Protein AF-A0A9E6ZXC8-F1 (afdb_monomer)

Organism: Alicyclobacillus acidoterrestris (strain ATCC 49025 / DSM 3922 / CIP 106132 / NCIMB 13137 / GD3B) (NCBI:txid1356854)

Mean predicted aligned error: 10.97 Å

Solvent-accessible surface area (backbone atoms only — not comparable to full-atom values): 9511 Å² total; per-residue (Å²): 81,45,58,64,62,49,16,64,76,68,75,45,55,54,63,57,55,50,50,37,36,75,68,65,74,45,83,69,49,61,40,90,91,75,69,46,61,40,38,50,71,66,53,49,54,53,50,51,50,53,52,52,42,43,76,74,69,47,50,73,71,53,46,44,56,45,51,52,31,55,76,70,66,37,63,67,61,40,49,51,54,51,51,51,50,50,53,52,52,50,54,53,49,52,54,52,52,53,39,50,53,53,47,52,53,39,52,52,48,27,72,74,68,76,51,83,56,69,66,48,56,50,49,48,50,50,44,53,47,50,54,46,50,62,42,56,73,55,55,70,85,67,43,60,72,58,52,48,54,52,48,54,53,48,50,56,56,45,63,75,70,60,90,68,89,87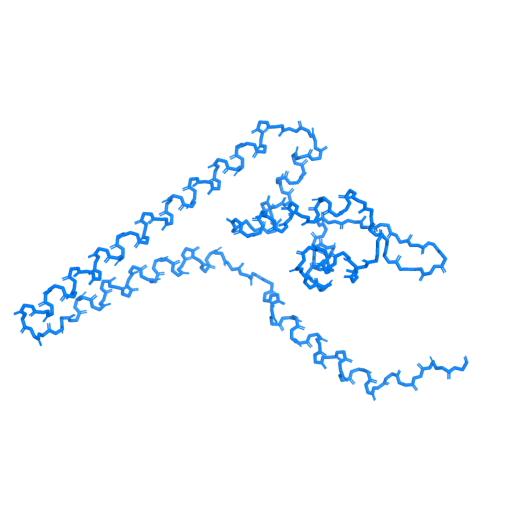,129

Foldseek 3Di:
DALVVLCVVLVHDSLVVVVCVVLVLDDFDADPVPRGGDADVVNSVSVNQVVVCVVLLDDSVLSSVLVVCVVVVPPPVVVVSVVVSVVVVVVLVVLVVVLVVLQVVQVVVCVVPVDRDPVSVVSNVVSVVVSVVSCVVSDPPVVSVPVVVVVVVVCVVVVVVPPDDDD

Secondary structure (DSSP, 8-state):
--HHHHHHHHTS-HHHHHHHHHTTS---EE-TTT--EE--HHHHHHHHHHHHHHHTT--HHHHHHHHHHHHTT-HHHHHHHHHHHHHHHHHHHHHHHHHHHHHHHHHHHHHHHS---HHHHHHHHHHHHHHHHHHHSS--TT-HHHHHHHHHHHHHHHHTT------

pLDDT: mean 77.12, std 17.61, range [33.94, 94.19]

Radius of gyration: 22.82 Å; Cα contacts (8 Å, |Δi|>4): 96; chains: 1; bounding box: 49×54×60 Å

Sequence (167 aa):
MRIRELAERLQVSPRAIRFYEESGLIAPKRDDASGYRLFSEEDAWRLQTIVALREMGMSVKQMRAVLDEIDHGSTDKVTDYLEWQRQSLYAQWLEIADIIEQLESAVMRYRAEGVLHQNDLVRAVKGIRGMRQARENWEDRWHFDDLASKFDEQVAQVSNSLAIYYD

InterPro domains:
  IPR000551 MerR-type HTH domain [PF13411] (1-69)
  IPR000551 MerR-type HTH domain [PR00040] (2-13)
  IPR000551 MerR-type HTH domain [PR00040] (13-26)
  IPR000551 MerR-type HTH domain [PR00040] (37-57)
  IPR000551 MerR-type HTH domain [PS50937] (1-69)
  IPR000551 MerR-type HTH domain [SM00422] (1-70)
  IPR009061 Putative DNA-binding domain superfamily [SSF46955] (1-106)
  IPR047057 MerR transcriptional regulator [PTHR30204] (1-136)

Nearest PDB structures (foldseek):
  6jni-assembly4_H  TM=8.557E-01  e=6.372E-05  Pseudomonas putida
  6jni-assembly3_E  TM=8.590E-01  e=1.010E-04  Pseudomonas putida
  5gpe-assembly4_G  TM=7.556E-01  e=3.194E-04  Cupriavidus metallidurans CH34
  3gp4-assembly1_A  TM=6.816E-01  e=6.374E-04  Listeria monocytogenes serotype 4b str. F2365
  4wls-assembly1_B  TM=6.691E-01  e=7.575E-04  Escherichia coli DH5[alpha]

Structure (mmCIF, N/CA/C/O backbone):
data_AF-A0A9E6ZXC8-F1
#
_entry.id   AF-A0A9E6ZXC8-F1
#
loop_
_atom_site.group_PDB
_atom_site.id
_atom_site.type_symbol
_atom_site.label_atom_id
_atom_site.label_alt_id
_atom_site.label_comp_id
_atom_site.label_asym_id
_atom_site.label_entity_id
_atom_site.label_seq_id
_atom_site.pdbx_PDB_ins_code
_atom_site.Cartn_x
_atom_site.Cartn_y
_atom_site.Cartn_z
_atom_site.occupancy
_atom_site.B_iso_or_equiv
_atom_site.auth_seq_id
_atom_site.auth_comp_id
_atom_site.auth_asym_id
_atom_site.auth_atom_id
_atom_site.pdbx_PDB_model_num
ATOM 1 N N . MET A 1 1 ? 23.245 -8.337 -12.207 1.00 90.25 1 MET A N 1
ATOM 2 C CA . MET A 1 1 ? 22.847 -9.116 -11.016 1.00 90.25 1 MET A CA 1
ATOM 3 C C . MET A 1 1 ? 21.957 -10.285 -11.411 1.00 90.25 1 MET A C 1
ATOM 5 O O . MET A 1 1 ? 21.205 -10.182 -12.382 1.00 90.25 1 MET A O 1
ATOM 9 N N . ARG A 1 2 ? 22.045 -11.405 -10.686 1.00 90.94 2 ARG A N 1
ATOM 10 C CA . ARG A 1 2 ? 21.116 -12.546 -10.839 1.00 90.94 2 ARG A CA 1
ATOM 11 C C . ARG A 1 2 ? 19.889 -12.351 -9.940 1.00 90.94 2 ARG A C 1
ATOM 13 O O . ARG A 1 2 ? 19.925 -11.585 -8.987 1.00 90.94 2 ARG A O 1
ATOM 20 N N . ILE A 1 3 ? 18.806 -13.087 -10.203 1.00 89.12 3 ILE A N 1
ATOM 21 C CA . ILE A 1 3 ? 17.546 -12.930 -9.450 1.00 89.12 3 ILE A CA 1
ATOM 22 C C . ILE A 1 3 ? 17.691 -13.166 -7.938 1.00 89.12 3 ILE A C 1
ATOM 24 O O . ILE A 1 3 ? 17.030 -12.490 -7.162 1.00 89.12 3 ILE A O 1
ATOM 28 N N . ARG A 1 4 ? 18.544 -14.112 -7.512 1.00 88.69 4 ARG A N 1
ATOM 29 C CA . ARG A 1 4 ? 18.761 -14.420 -6.085 1.00 88.69 4 ARG A CA 1
ATOM 30 C C . ARG A 1 4 ? 19.479 -13.283 -5.363 1.00 88.69 4 ARG A C 1
ATOM 32 O O . ARG A 1 4 ? 19.011 -12.831 -4.333 1.00 88.69 4 ARG A O 1
ATOM 39 N N . GLU A 1 5 ? 20.548 -12.783 -5.971 1.00 90.31 5 GLU A N 1
ATOM 40 C CA . GLU A 1 5 ? 21.304 -11.625 -5.487 1.00 90.31 5 GLU A CA 1
ATOM 41 C C . GLU A 1 5 ? 20.401 -10.390 -5.348 1.00 90.31 5 GLU A C 1
ATOM 43 O O . GLU A 1 5 ? 20.433 -9.690 -4.339 1.00 90.31 5 GLU A O 1
ATOM 48 N N . LEU A 1 6 ? 19.529 -10.154 -6.334 1.00 89.94 6 LEU A N 1
ATOM 49 C CA . LEU A 1 6 ? 18.594 -9.034 -6.291 1.00 89.94 6 LEU A CA 1
ATOM 50 C C . LEU A 1 6 ? 17.495 -9.210 -5.235 1.00 89.94 6 LEU A C 1
ATOM 52 O O . LEU A 1 6 ? 17.135 -8.256 -4.551 1.00 89.94 6 LEU A O 1
ATOM 56 N N . ALA A 1 7 ? 16.980 -10.430 -5.091 1.00 85.19 7 ALA A N 1
ATOM 57 C CA . ALA A 1 7 ? 16.005 -10.793 -4.069 1.00 85.19 7 ALA A CA 1
ATOM 58 C C . ALA A 1 7 ? 16.552 -10.562 -2.652 1.00 85.19 7 ALA A C 1
ATOM 60 O O . ALA A 1 7 ? 15.889 -9.922 -1.839 1.00 85.19 7 ALA A O 1
ATOM 61 N N . GLU A 1 8 ? 17.782 -11.003 -2.382 1.00 85.25 8 GLU A N 1
ATOM 62 C CA . GLU A 1 8 ? 18.466 -10.775 -1.105 1.00 85.25 8 GLU A CA 1
ATOM 63 C C . GLU A 1 8 ? 18.679 -9.281 -0.838 1.00 85.25 8 GLU A C 1
ATOM 65 O O . GLU A 1 8 ? 18.345 -8.796 0.244 1.00 85.25 8 GLU A O 1
ATOM 70 N N . ARG A 1 9 ? 19.154 -8.527 -1.839 1.00 86.00 9 ARG A N 1
ATOM 71 C CA . ARG A 1 9 ? 19.374 -7.075 -1.726 1.00 86.00 9 ARG A CA 1
ATOM 72 C C . ARG A 1 9 ? 18.094 -6.308 -1.393 1.00 86.00 9 ARG A C 1
ATOM 74 O O . ARG A 1 9 ? 18.141 -5.363 -0.612 1.00 86.00 9 ARG A O 1
ATOM 81 N N . LEU A 1 10 ? 16.972 -6.693 -1.996 1.00 81.56 10 LEU A N 1
ATOM 82 C CA . LEU A 1 10 ? 15.680 -6.024 -1.821 1.00 81.56 10 LEU A CA 1
ATOM 83 C C . LEU A 1 10 ? 14.817 -6.644 -0.712 1.00 81.56 10 LEU A C 1
ATOM 85 O O . LEU A 1 10 ? 13.711 -6.167 -0.484 1.00 81.56 10 LEU A O 1
ATOM 89 N N . GLN A 1 11 ? 15.309 -7.685 -0.031 1.00 82.12 11 GLN A N 1
ATOM 90 C CA . GLN A 1 11 ? 14.576 -8.444 0.991 1.00 82.12 11 GLN A CA 1
ATOM 91 C C . GLN A 1 11 ? 13.201 -8.938 0.508 1.00 82.12 11 GLN A C 1
ATOM 93 O O . GLN A 1 11 ? 12.222 -8.954 1.250 1.00 82.12 11 GLN A O 1
ATOM 98 N N . VAL A 1 12 ? 13.131 -9.368 -0.752 1.00 81.50 12 VAL A N 1
ATOM 99 C CA . VAL A 1 12 ? 11.930 -9.960 -1.356 1.00 81.50 12 VAL A CA 1
ATOM 100 C C . VAL A 1 12 ? 12.227 -11.367 -1.838 1.00 81.50 12 VAL A C 1
ATOM 102 O O . VAL A 1 12 ? 13.374 -11.735 -2.071 1.00 81.50 12 VAL A O 1
ATOM 105 N N . SER A 1 13 ? 11.196 -12.180 -2.043 1.00 82.88 13 SER A N 1
ATOM 106 C CA . SER A 1 13 ? 11.405 -13.496 -2.639 1.00 82.88 13 SER A CA 1
ATOM 107 C C . SER A 1 13 ? 11.758 -13.370 -4.135 1.00 82.88 13 SER A C 1
ATOM 109 O O . SER A 1 13 ? 11.201 -12.519 -4.837 1.00 82.88 13 SER A O 1
ATOM 111 N N . PRO A 1 14 ? 12.598 -14.263 -4.701 1.00 86.44 14 PRO A N 1
ATOM 112 C CA . PRO A 1 14 ? 12.791 -14.352 -6.155 1.00 86.44 14 PRO A CA 1
ATOM 113 C C . PRO A 1 14 ? 11.473 -14.549 -6.911 1.00 86.44 14 PRO A C 1
ATOM 115 O O . PRO A 1 14 ? 11.341 -14.188 -8.079 1.00 86.44 14 PRO A O 1
ATOM 118 N N . ARG A 1 15 ? 10.486 -15.140 -6.237 1.00 81.25 15 ARG A N 1
ATOM 119 C CA . ARG A 1 15 ? 9.133 -15.288 -6.744 1.00 81.25 15 ARG A CA 1
ATOM 120 C C . ARG A 1 15 ? 8.443 -13.935 -6.931 1.00 81.25 15 ARG A C 1
ATOM 122 O O . ARG A 1 15 ? 7.811 -13.749 -7.962 1.00 81.25 15 ARG A O 1
ATOM 129 N N . ALA A 1 16 ? 8.570 -13.005 -5.983 1.00 82.25 16 ALA A N 1
ATOM 130 C CA . ALA A 1 16 ? 7.953 -11.681 -6.091 1.00 82.25 16 ALA A CA 1
ATOM 131 C C . ALA A 1 16 ? 8.502 -10.934 -7.310 1.00 82.25 16 ALA A C 1
ATOM 133 O O . ALA A 1 16 ? 7.744 -10.366 -8.090 1.00 82.25 16 ALA A O 1
ATOM 134 N N . ILE A 1 17 ? 9.812 -11.048 -7.543 1.00 87.94 17 ILE A N 1
ATOM 135 C CA . ILE A 1 17 ? 10.462 -10.491 -8.733 1.00 87.94 17 ILE A CA 1
ATOM 136 C C . ILE A 1 17 ? 9.885 -11.099 -10.022 1.00 87.94 17 ILE A C 1
ATOM 138 O O . ILE A 1 17 ? 9.556 -10.357 -10.945 1.00 87.94 17 ILE A O 1
ATOM 142 N N . ARG A 1 18 ? 9.711 -12.430 -10.086 1.00 88.69 18 ARG A N 1
ATOM 143 C CA . ARG A 1 18 ? 9.068 -13.093 -11.240 1.00 88.69 18 ARG A CA 1
ATOM 144 C C . ARG A 1 18 ? 7.637 -12.615 -11.454 1.00 88.69 18 ARG A C 1
ATOM 146 O O . ARG A 1 18 ? 7.244 -12.380 -12.585 1.00 88.69 18 ARG A O 1
ATOM 153 N N . PHE A 1 19 ? 6.882 -12.419 -10.382 1.00 86.56 19 PHE A N 1
ATOM 154 C CA . PHE A 1 19 ? 5.524 -11.906 -10.482 1.00 86.56 19 PHE A CA 1
ATOM 155 C C . PHE A 1 19 ? 5.467 -10.481 -11.028 1.00 86.56 19 PHE A C 1
ATOM 157 O O . PHE A 1 19 ? 4.599 -10.181 -11.841 1.00 86.56 19 PHE A O 1
ATOM 164 N N . TYR A 1 20 ? 6.392 -9.603 -10.637 1.00 89.88 20 TYR A N 1
ATOM 165 C CA . TYR A 1 20 ? 6.462 -8.261 -11.215 1.00 89.88 20 TYR A CA 1
ATOM 166 C C . TYR A 1 20 ? 6.861 -8.284 -12.696 1.00 89.88 20 TYR A C 1
ATOM 168 O O . TYR A 1 20 ? 6.363 -7.464 -13.466 1.00 89.88 20 TYR A O 1
ATOM 176 N N . GLU A 1 21 ? 7.700 -9.236 -13.115 1.00 90.06 21 GLU A N 1
ATOM 177 C CA . GLU A 1 21 ? 8.006 -9.487 -14.532 1.00 90.06 21 GLU A CA 1
ATOM 178 C C . GLU A 1 21 ? 6.780 -10.008 -15.298 1.00 90.06 21 GLU A C 1
ATOM 180 O O . GLU A 1 21 ? 6.434 -9.459 -16.338 1.00 90.06 21 GLU A O 1
ATOM 185 N N . GLU A 1 22 ? 6.081 -11.019 -14.778 1.00 88.75 22 GLU A N 1
ATOM 186 C CA . GLU A 1 22 ? 4.855 -11.581 -15.375 1.00 88.75 22 GLU A CA 1
ATOM 187 C C . GLU A 1 22 ? 3.722 -10.553 -15.430 1.00 88.75 22 GLU A C 1
ATOM 189 O O . GLU A 1 22 ? 2.971 -10.476 -16.400 1.00 88.75 22 GLU A O 1
ATOM 194 N N . SER A 1 23 ? 3.651 -9.700 -14.410 1.00 86.25 23 SER A N 1
ATOM 195 C CA . SER A 1 23 ? 2.773 -8.539 -14.374 1.00 86.25 23 SER A CA 1
ATOM 196 C C . SER A 1 23 ? 3.250 -7.427 -15.301 1.00 86.25 23 SER A C 1
ATOM 198 O O . SER A 1 23 ? 2.607 -6.391 -15.332 1.00 86.25 23 SER A O 1
ATOM 200 N N . GLY A 1 24 ? 4.359 -7.566 -16.031 1.00 89.81 24 GLY A N 1
ATOM 201 C CA . GLY A 1 24 ? 4.876 -6.570 -16.970 1.00 89.81 24 GLY A CA 1
ATOM 202 C C . GLY A 1 24 ? 5.267 -5.238 -16.328 1.00 89.81 24 GLY A C 1
ATOM 203 O O . GLY A 1 24 ? 5.196 -4.210 -16.996 1.00 89.81 24 GLY A O 1
ATOM 204 N N . LEU A 1 25 ? 5.590 -5.223 -15.032 1.00 89.94 25 LEU A N 1
ATOM 205 C CA . LEU A 1 25 ? 6.127 -4.043 -14.347 1.00 89.94 25 LEU A CA 1
ATOM 206 C C . LEU A 1 25 ? 7.632 -3.904 -14.575 1.00 89.94 25 LEU A C 1
ATOM 208 O O . LEU A 1 25 ? 8.153 -2.797 -14.501 1.00 89.94 25 LEU A O 1
ATOM 212 N N . ILE A 1 26 ? 8.319 -5.008 -14.867 1.00 91.75 26 ILE A N 1
ATOM 213 C CA . ILE A 1 26 ? 9.740 -5.043 -15.215 1.00 91.75 26 ILE A CA 1
ATOM 214 C C . ILE A 1 26 ? 9.971 -5.963 -16.412 1.00 91.75 26 ILE A C 1
ATOM 216 O O . ILE A 1 26 ? 9.209 -6.902 -16.634 1.00 91.75 26 ILE A O 1
ATOM 220 N N . ALA A 1 27 ? 11.045 -5.717 -17.158 1.00 89.62 27 ALA A N 1
ATOM 221 C CA . ALA A 1 27 ? 11.428 -6.522 -18.313 1.00 89.62 27 ALA A CA 1
ATOM 222 C C . ALA A 1 27 ? 12.960 -6.686 -18.351 1.00 89.62 27 ALA A C 1
ATOM 224 O O . ALA A 1 27 ? 13.629 -6.036 -19.157 1.00 89.62 27 ALA A O 1
ATOM 225 N N . PRO A 1 28 ? 13.538 -7.521 -17.463 1.00 89.62 28 PRO A N 1
ATOM 226 C CA . PRO A 1 28 ? 14.982 -7.701 -17.404 1.00 89.62 28 PRO A CA 1
ATOM 227 C C . PRO A 1 28 ? 15.501 -8.341 -18.693 1.00 89.62 28 PRO A C 1
ATOM 229 O O . PRO A 1 28 ? 14.838 -9.180 -19.313 1.00 89.62 28 PRO A O 1
ATOM 232 N N . LYS A 1 29 ? 16.736 -8.002 -19.068 1.00 89.38 29 LYS A N 1
ATOM 233 C CA . LYS A 1 29 ? 17.401 -8.641 -20.208 1.00 89.38 29 LYS A CA 1
ATOM 234 C C . LYS A 1 29 ? 17.679 -10.113 -19.912 1.00 89.38 29 LYS A C 1
ATOM 236 O O . LYS A 1 29 ? 17.849 -10.527 -18.761 1.00 89.38 29 LYS A O 1
ATOM 241 N N . ARG A 1 30 ? 17.759 -10.910 -20.972 1.00 89.19 30 ARG A N 1
ATOM 242 C CA . ARG A 1 30 ? 18.221 -12.297 -20.902 1.00 89.19 30 ARG A CA 1
ATOM 243 C C . ARG A 1 30 ? 19.613 -12.380 -21.500 1.00 89.19 30 ARG A C 1
ATOM 245 O O . ARG A 1 30 ? 19.914 -11.691 -22.464 1.00 89.19 30 ARG A O 1
ATOM 252 N N . ASP A 1 31 ? 20.459 -13.174 -20.867 1.00 86.12 31 ASP A N 1
ATOM 253 C CA . ASP A 1 31 ? 21.771 -13.525 -21.389 1.00 86.12 31 ASP A CA 1
ATOM 254 C C . ASP A 1 31 ? 21.596 -14.416 -22.625 1.00 86.12 31 ASP A C 1
ATOM 256 O O . ASP A 1 31 ? 20.986 -15.482 -22.526 1.00 86.12 31 ASP A O 1
ATOM 260 N N . ASP A 1 32 ? 22.132 -13.993 -23.768 1.00 83.38 32 ASP A N 1
ATOM 261 C CA . ASP A 1 32 ? 22.006 -14.712 -25.040 1.00 83.38 32 ASP A CA 1
ATOM 262 C C . ASP A 1 32 ? 22.707 -16.081 -25.026 1.00 83.38 32 ASP A C 1
ATOM 264 O O . ASP A 1 32 ? 22.296 -16.993 -25.741 1.00 83.38 32 ASP A O 1
ATOM 268 N N . ALA A 1 33 ? 23.745 -16.257 -24.200 1.00 82.88 33 ALA A N 1
ATOM 269 C CA . ALA A 1 33 ? 24.506 -17.503 -24.125 1.00 82.88 33 ALA A CA 1
ATOM 270 C C . ALA A 1 33 ? 23.888 -18.516 -23.155 1.00 82.88 33 ALA A C 1
ATOM 272 O O . ALA A 1 33 ? 23.975 -19.724 -23.368 1.00 82.88 33 ALA A O 1
ATOM 273 N N . SER A 1 34 ? 23.293 -18.034 -22.062 1.00 82.69 34 SER A N 1
ATOM 274 C CA . SER A 1 34 ? 22.857 -18.887 -20.950 1.00 82.69 34 SER A CA 1
ATOM 275 C C . SER A 1 34 ? 21.345 -18.875 -20.698 1.00 82.69 34 SER A C 1
ATOM 277 O O . SER A 1 34 ? 20.847 -19.660 -19.893 1.00 82.69 34 SER A O 1
ATOM 279 N N . GLY A 1 35 ? 20.599 -17.984 -21.359 1.00 82.62 35 GLY A N 1
ATOM 280 C CA . GLY A 1 35 ? 19.146 -17.827 -21.231 1.00 82.62 35 GLY A CA 1
AT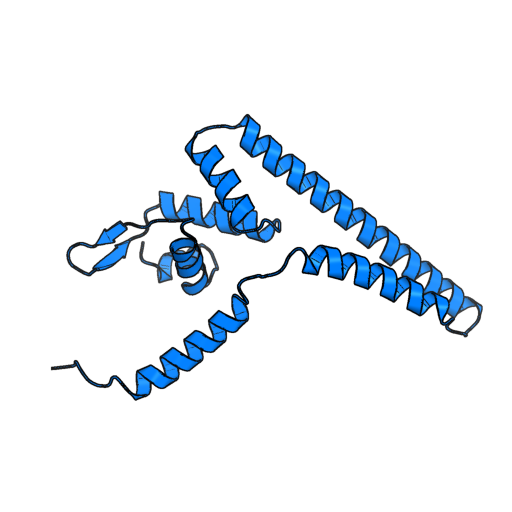OM 281 C C . GLY A 1 35 ? 18.677 -17.251 -19.889 1.00 82.62 35 GLY A C 1
ATOM 282 O O . GLY A 1 35 ? 17.476 -17.054 -19.675 1.00 82.62 35 GLY A O 1
ATOM 283 N N . TYR A 1 36 ? 19.600 -16.977 -18.964 1.00 85.06 36 TYR A N 1
ATOM 284 C CA . TYR A 1 36 ? 19.275 -16.488 -17.630 1.00 85.06 36 TYR A CA 1
ATOM 285 C C . TYR A 1 36 ? 18.928 -14.999 -17.621 1.00 85.06 36 TYR A C 1
ATOM 287 O O . TYR A 1 36 ? 19.457 -14.207 -18.395 1.00 85.06 36 TYR A O 1
ATOM 295 N N . ARG A 1 37 ? 18.075 -14.603 -16.670 1.00 86.88 37 ARG A N 1
ATOM 296 C CA . ARG A 1 37 ? 17.737 -13.196 -16.423 1.00 86.88 37 ARG A CA 1
ATOM 297 C C . ARG A 1 37 ? 18.922 -12.454 -15.820 1.00 86.88 37 ARG A C 1
ATOM 299 O O . ARG A 1 37 ? 19.476 -12.887 -14.802 1.00 86.88 37 ARG A O 1
ATOM 306 N N . LEU A 1 38 ? 19.247 -11.322 -16.424 1.00 91.44 38 LEU A N 1
ATOM 307 C CA . LEU A 1 38 ? 20.233 -10.372 -15.949 1.00 91.44 38 LEU A CA 1
ATOM 308 C C . LEU A 1 38 ? 19.520 -9.071 -15.605 1.00 91.44 38 LEU A C 1
ATOM 310 O O . LEU A 1 38 ? 18.939 -8.417 -16.465 1.00 91.44 38 LEU A O 1
ATOM 314 N N . PHE A 1 39 ? 19.591 -8.716 -14.329 1.00 90.69 39 PHE A N 1
ATOM 315 C CA . PHE A 1 39 ? 19.050 -7.470 -13.810 1.00 90.69 39 PHE A CA 1
ATOM 316 C C . PHE A 1 39 ? 20.167 -6.436 -13.738 1.00 90.69 39 PHE A C 1
ATOM 318 O O . PHE A 1 39 ? 21.240 -6.702 -13.177 1.00 90.69 39 PHE A O 1
ATOM 325 N N . SER A 1 40 ? 19.920 -5.281 -14.333 1.00 92.38 40 SER A N 1
ATOM 326 C CA . SER A 1 40 ? 20.758 -4.092 -14.238 1.00 92.38 40 SER A CA 1
ATOM 327 C C . SER A 1 40 ? 20.535 -3.360 -12.907 1.00 92.38 40 SER A C 1
ATOM 329 O O . SER A 1 40 ? 19.637 -3.698 -12.135 1.00 92.38 40 SER A O 1
ATOM 331 N N . GLU A 1 41 ? 21.352 -2.344 -12.622 1.00 91.62 41 GLU A N 1
ATOM 332 C CA . GLU A 1 41 ? 21.080 -1.437 -11.496 1.00 91.62 41 GLU A CA 1
ATOM 333 C C . GLU A 1 41 ? 19.780 -0.648 -11.700 1.00 91.62 41 GLU A C 1
ATOM 335 O O . GLU A 1 41 ? 19.075 -0.381 -10.734 1.00 91.62 41 GLU A O 1
ATOM 340 N N . GLU A 1 42 ? 19.417 -0.329 -12.942 1.00 90.88 42 GLU A N 1
ATOM 341 C CA . GLU A 1 42 ? 18.145 0.326 -13.262 1.00 90.88 42 GLU A CA 1
ATOM 342 C C . GLU A 1 42 ? 16.952 -0.577 -12.92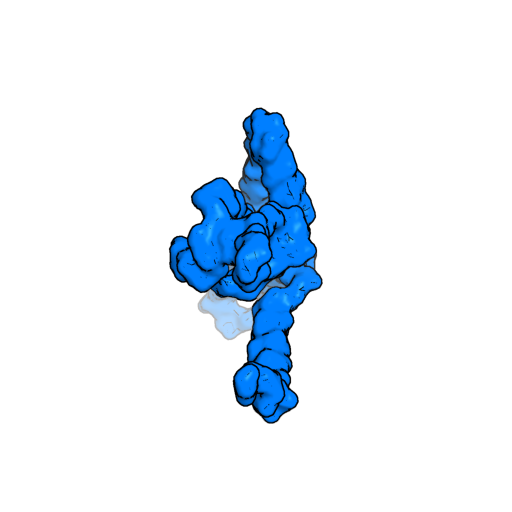1 1.00 90.88 42 GLU A C 1
ATOM 344 O O . GLU A 1 42 ? 16.002 -0.134 -12.277 1.00 90.88 42 GLU A O 1
ATOM 349 N N . ASP A 1 43 ? 17.044 -1.874 -13.239 1.00 92.19 43 ASP A N 1
ATOM 350 C CA . ASP A 1 43 ? 16.035 -2.857 -12.829 1.00 92.19 43 ASP A CA 1
ATOM 351 C C . ASP A 1 43 ? 15.928 -2.947 -11.301 1.00 92.19 43 ASP A C 1
ATOM 353 O O . ASP A 1 43 ? 14.832 -3.104 -10.762 1.00 92.19 43 ASP A O 1
ATOM 357 N N . ALA A 1 44 ? 17.058 -2.839 -10.593 1.00 91.31 44 ALA A N 1
ATOM 358 C CA . ALA A 1 44 ? 17.075 -2.860 -9.136 1.00 91.31 44 ALA A CA 1
ATOM 359 C C . ALA A 1 44 ? 16.394 -1.624 -8.536 1.00 91.31 44 ALA A C 1
ATOM 361 O O . ALA A 1 44 ? 15.570 -1.771 -7.634 1.00 91.31 44 ALA A O 1
ATOM 362 N N . TRP A 1 45 ? 16.673 -0.432 -9.071 1.00 91.06 45 TRP A N 1
ATOM 363 C CA . TRP A 1 45 ? 15.979 0.801 -8.695 1.00 91.06 45 TRP A CA 1
ATOM 364 C C . TRP A 1 45 ? 14.478 0.705 -8.961 1.00 91.06 45 TRP A C 1
ATOM 366 O O . TRP A 1 45 ? 13.669 1.003 -8.083 1.00 91.06 45 TRP A O 1
ATOM 376 N N . ARG A 1 46 ? 14.090 0.219 -10.142 1.00 93.75 46 ARG A N 1
ATOM 377 C CA . ARG A 1 46 ? 12.682 0.032 -10.500 1.00 93.75 46 ARG A CA 1
ATOM 378 C C . ARG A 1 46 ? 11.977 -0.940 -9.557 1.00 93.75 46 ARG A C 1
ATOM 380 O O . ARG A 1 46 ? 10.874 -0.655 -9.096 1.00 93.75 46 ARG A O 1
ATOM 387 N N . LEU A 1 47 ? 12.612 -2.064 -9.230 1.00 92.50 47 LEU A N 1
ATOM 388 C CA . LEU A 1 47 ? 12.074 -3.031 -8.272 1.00 92.50 47 LEU A CA 1
ATOM 389 C C . LEU A 1 47 ? 11.970 -2.460 -6.860 1.00 92.50 47 LEU A C 1
ATOM 391 O O . LEU A 1 47 ? 10.971 -2.712 -6.191 1.00 92.50 47 LEU A O 1
ATOM 395 N N . GLN A 1 48 ? 12.942 -1.664 -6.416 1.00 90.44 48 GLN A N 1
ATOM 396 C CA . GLN A 1 48 ? 12.859 -0.970 -5.132 1.00 90.44 48 GLN A CA 1
ATOM 397 C C . GLN A 1 48 ? 11.651 -0.023 -5.086 1.00 90.44 48 GLN A C 1
ATOM 399 O O . GLN A 1 48 ? 10.912 -0.020 -4.101 1.00 90.44 48 GLN A O 1
ATOM 404 N N . THR A 1 49 ? 11.398 0.716 -6.169 1.00 90.56 49 THR A N 1
ATOM 405 C CA . THR A 1 49 ? 10.205 1.563 -6.307 1.00 90.56 49 THR A CA 1
ATOM 406 C C . THR A 1 49 ? 8.923 0.736 -6.259 1.00 90.56 49 THR A C 1
ATOM 408 O O . THR A 1 49 ? 8.014 1.071 -5.506 1.00 90.56 49 THR A O 1
ATOM 411 N N . ILE A 1 50 ? 8.851 -0.380 -6.992 1.00 90.69 50 ILE A N 1
ATOM 412 C CA . ILE A 1 50 ? 7.693 -1.291 -6.965 1.00 90.69 50 ILE A CA 1
ATOM 413 C C . ILE A 1 50 ? 7.413 -1.786 -5.543 1.00 90.69 50 ILE A C 1
ATOM 415 O O . ILE A 1 50 ? 6.268 -1.756 -5.098 1.00 90.69 50 ILE A O 1
ATOM 419 N N . VAL A 1 51 ? 8.450 -2.211 -4.816 1.00 85.62 51 VAL A N 1
ATOM 420 C CA . VAL A 1 51 ? 8.313 -2.666 -3.426 1.00 85.62 51 VAL A CA 1
ATOM 421 C C . VAL A 1 51 ? 7.774 -1.538 -2.547 1.00 85.62 51 VAL A C 1
ATOM 423 O O . VAL A 1 51 ? 6.804 -1.753 -1.829 1.00 85.62 51 VAL A O 1
ATOM 426 N N . ALA A 1 52 ? 8.318 -0.324 -2.653 1.00 81.75 52 ALA A N 1
ATOM 427 C CA . ALA A 1 52 ? 7.837 0.817 -1.877 1.00 81.75 52 ALA A CA 1
ATOM 428 C C . ALA A 1 52 ? 6.362 1.150 -2.167 1.00 81.75 52 ALA A C 1
ATOM 430 O O . ALA A 1 52 ? 5.574 1.307 -1.237 1.00 81.75 52 ALA A O 1
ATOM 431 N N . LEU A 1 53 ? 5.963 1.209 -3.442 1.00 84.75 53 LEU A N 1
ATOM 432 C CA . LEU A 1 53 ? 4.576 1.495 -3.829 1.00 84.75 53 LEU A CA 1
ATOM 433 C C . LEU A 1 53 ? 3.614 0.395 -3.349 1.00 84.75 53 LEU A C 1
ATOM 435 O O . LEU A 1 53 ? 2.502 0.693 -2.906 1.00 84.75 53 LEU A O 1
ATOM 439 N N . ARG A 1 54 ? 4.048 -0.870 -3.377 1.00 83.38 54 ARG A N 1
ATOM 440 C CA . ARG A 1 54 ? 3.283 -1.989 -2.815 1.00 83.38 54 ARG A CA 1
ATOM 441 C C . ARG A 1 54 ? 3.081 -1.836 -1.311 1.00 83.38 54 ARG A C 1
ATOM 443 O O . ARG A 1 54 ? 1.952 -1.985 -0.854 1.00 83.38 54 ARG A O 1
ATOM 450 N N . GLU A 1 55 ? 4.136 -1.538 -0.553 1.00 78.25 55 GLU A N 1
ATOM 451 C CA . GLU A 1 55 ? 4.047 -1.354 0.906 1.00 78.25 55 GLU A CA 1
ATOM 452 C C . GLU A 1 55 ? 3.170 -0.151 1.286 1.00 78.25 55 GLU A C 1
ATOM 454 O O . GLU A 1 55 ? 2.525 -0.148 2.331 1.00 78.25 55 GLU A O 1
ATOM 459 N N . MET A 1 56 ? 3.056 0.844 0.401 1.00 74.25 56 MET A N 1
ATOM 460 C CA . MET A 1 56 ? 2.093 1.939 0.550 1.00 74.25 56 MET A CA 1
ATOM 461 C C . MET A 1 56 ? 0.639 1.513 0.299 1.00 74.25 56 MET A C 1
ATOM 463 O O . MET A 1 56 ? -0.261 2.323 0.506 1.00 74.25 56 MET A O 1
ATOM 467 N N . GLY A 1 57 ? 0.383 0.277 -0.137 1.00 74.81 57 GLY A N 1
ATOM 468 C CA . GLY A 1 57 ? -0.952 -0.254 -0.410 1.00 74.81 57 GLY A CA 1
ATOM 469 C C . GLY A 1 57 ? -1.434 -0.040 -1.846 1.00 74.81 57 GLY A C 1
ATOM 470 O O . GLY A 1 57 ? -2.632 -0.149 -2.106 1.00 74.81 57 GLY A O 1
ATOM 471 N N . MET A 1 58 ? -0.545 0.266 -2.796 1.00 80.38 58 MET A N 1
ATOM 472 C CA . MET A 1 58 ? -0.940 0.426 -4.197 1.00 80.38 58 MET A CA 1
ATOM 473 C C . MET A 1 58 ? -1.133 -0.923 -4.899 1.00 80.38 58 MET A C 1
ATOM 475 O O . MET A 1 58 ? -0.341 -1.855 -4.761 1.00 80.38 58 MET A O 1
ATOM 479 N N . SER A 1 59 ? -2.177 -1.019 -5.721 1.00 82.62 59 SER A N 1
ATOM 480 C CA . SER A 1 59 ? -2.406 -2.164 -6.609 1.00 82.62 59 SER A CA 1
ATOM 481 C C . SER A 1 59 ? -1.414 -2.192 -7.777 1.00 82.62 59 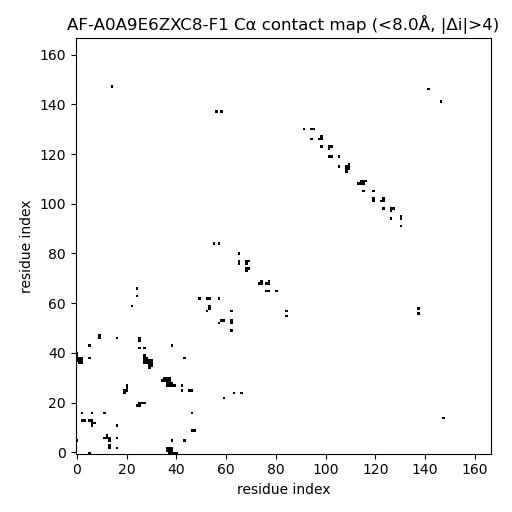SER A C 1
ATOM 483 O O . SER A 1 59 ? -0.905 -1.155 -8.195 1.00 82.62 59 SER A O 1
ATOM 485 N N . VAL A 1 60 ? -1.221 -3.357 -8.409 1.00 84.00 60 VAL A N 1
ATOM 486 C CA . VAL A 1 60 ? -0.392 -3.506 -9.630 1.00 84.00 60 VAL A CA 1
ATOM 487 C C . VAL A 1 60 ? -0.773 -2.508 -10.729 1.00 84.00 60 VAL A C 1
ATOM 489 O O . VAL A 1 60 ? 0.096 -1.972 -11.411 1.00 84.00 60 VAL A O 1
ATOM 492 N N . LYS A 1 61 ? -2.071 -2.210 -10.880 1.00 83.50 61 LYS A N 1
ATOM 493 C CA . LYS A 1 61 ? -2.559 -1.232 -11.861 1.00 83.50 61 LYS A CA 1
ATOM 494 C C . LYS A 1 61 ? -2.103 0.192 -11.525 1.00 83.50 61 LYS A C 1
ATOM 496 O O . LYS A 1 61 ? -1.697 0.916 -12.426 1.00 83.50 61 LYS A O 1
ATOM 501 N N . GLN A 1 62 ? -2.179 0.586 -10.253 1.00 83.12 62 GLN A N 1
ATOM 502 C CA . GLN A 1 62 ? -1.718 1.900 -9.790 1.00 83.12 62 GLN A CA 1
ATOM 503 C C . GLN A 1 62 ? -0.197 2.005 -9.866 1.00 83.12 62 GLN A C 1
ATOM 505 O O . GLN A 1 62 ? 0.305 2.997 -10.375 1.00 83.12 62 GLN A O 1
ATOM 510 N N . MET A 1 63 ? 0.523 0.959 -9.448 1.00 89.56 63 MET A N 1
ATOM 511 C CA . MET A 1 63 ? 1.980 0.903 -9.565 1.00 89.56 63 MET A CA 1
ATOM 512 C C . MET A 1 63 ? 2.425 1.080 -11.013 1.00 89.56 63 MET A C 1
ATOM 514 O O . MET A 1 63 ? 3.310 1.885 -11.265 1.00 89.56 63 MET A O 1
ATOM 518 N N . ARG A 1 64 ? 1.779 0.397 -11.971 1.00 90.94 64 ARG A N 1
ATOM 519 C CA . ARG A 1 64 ? 2.052 0.613 -13.397 1.00 90.94 64 ARG A CA 1
ATOM 520 C C . ARG A 1 64 ? 1.855 2.073 -13.788 1.00 90.94 64 ARG A C 1
ATOM 522 O O . ARG A 1 64 ? 2.756 2.642 -14.373 1.00 90.94 64 ARG A O 1
ATOM 529 N N . ALA A 1 65 ? 0.715 2.669 -13.444 1.00 88.31 65 ALA A N 1
ATOM 530 C CA . ALA A 1 65 ? 0.436 4.053 -13.812 1.00 88.31 65 ALA A CA 1
ATOM 531 C C . ALA A 1 65 ? 1.491 5.023 -13.252 1.00 88.31 65 ALA A C 1
ATOM 533 O O . ALA A 1 65 ? 1.966 5.889 -13.973 1.00 88.31 65 ALA A O 1
ATOM 534 N N . VAL A 1 66 ? 1.916 4.834 -11.999 1.00 90.69 66 VAL A N 1
ATOM 535 C CA . VAL A 1 66 ? 2.990 5.636 -11.393 1.00 90.69 66 VAL A CA 1
ATOM 536 C C . VAL A 1 66 ? 4.319 5.419 -12.114 1.00 90.69 66 VAL A C 1
ATOM 538 O O . VAL A 1 66 ? 4.994 6.390 -12.438 1.00 90.69 66 VAL A O 1
ATOM 541 N N . LEU A 1 67 ? 4.697 4.165 -12.376 1.00 92.06 67 LEU A N 1
ATOM 542 C CA . LEU A 1 67 ? 5.942 3.841 -13.074 1.00 92.06 67 LEU A CA 1
ATOM 543 C C . LEU A 1 67 ? 5.959 4.388 -14.500 1.00 92.06 67 LEU A C 1
ATOM 545 O O . LEU A 1 67 ? 6.975 4.933 -14.907 1.00 92.06 67 LEU A O 1
ATOM 549 N N . ASP A 1 68 ? 4.844 4.303 -15.223 1.00 92.06 68 ASP A N 1
ATOM 550 C CA . ASP A 1 68 ? 4.722 4.870 -16.562 1.00 92.06 68 ASP A CA 1
ATOM 551 C C . ASP A 1 68 ? 4.955 6.389 -16.501 1.00 92.06 68 ASP A C 1
ATOM 553 O O . ASP A 1 68 ? 5.723 6.921 -17.294 1.00 92.06 68 ASP A O 1
ATOM 557 N N . GLU A 1 69 ? 4.368 7.115 -15.545 1.00 91.44 69 GLU A N 1
ATOM 558 C CA . GLU A 1 69 ? 4.608 8.563 -15.414 1.00 91.44 69 GLU A CA 1
ATOM 559 C C . GLU A 1 69 ? 6.049 8.901 -14.984 1.00 91.44 69 GLU A C 1
ATOM 561 O O . GLU A 1 69 ? 6.593 9.912 -15.437 1.00 91.44 69 GLU A O 1
ATOM 566 N N . ILE A 1 70 ? 6.696 8.047 -14.176 1.00 90.62 70 ILE A N 1
ATOM 567 C CA . ILE A 1 70 ? 8.136 8.149 -13.872 1.00 90.62 70 ILE A CA 1
ATOM 568 C C . ILE A 1 70 ? 8.957 7.990 -15.158 1.00 90.62 70 ILE A C 1
ATOM 570 O O . ILE A 1 70 ? 9.836 8.811 -15.421 1.00 90.62 70 ILE A O 1
ATOM 574 N N . ASP A 1 71 ? 8.643 6.983 -15.975 1.00 90.62 71 ASP A N 1
ATOM 575 C CA . ASP A 1 71 ? 9.342 6.691 -17.230 1.00 90.62 71 ASP A CA 1
ATOM 576 C C . ASP A 1 71 ? 9.180 7.842 -18.248 1.00 90.62 71 ASP A C 1
ATOM 578 O O . ASP A 1 71 ? 10.095 8.129 -19.020 1.00 90.62 71 ASP A O 1
ATOM 582 N N . HIS A 1 72 ? 8.053 8.564 -18.208 1.00 92.12 72 HIS A N 1
ATOM 583 C CA . HIS A 1 72 ? 7.816 9.774 -19.009 1.00 92.12 72 HIS A CA 1
ATOM 584 C C . HIS A 1 72 ? 8.405 11.061 -18.397 1.00 92.12 72 HIS A C 1
ATOM 586 O O . HIS A 1 72 ? 8.295 12.129 -19.003 1.00 92.12 72 HIS A O 1
ATOM 592 N N . GLY A 1 73 ? 9.015 10.997 -17.208 1.00 90.81 73 GLY A N 1
ATOM 593 C CA . GLY A 1 73 ? 9.584 12.156 -16.515 1.00 90.81 73 GLY A CA 1
ATOM 594 C C . GLY A 1 73 ? 8.543 13.161 -16.005 1.00 90.81 73 GLY A C 1
ATOM 595 O O . GLY A 1 73 ? 8.857 14.340 -15.838 1.00 90.81 73 GLY A O 1
ATOM 596 N N . SER A 1 74 ? 7.298 12.730 -15.777 1.00 87.38 74 SER A N 1
ATOM 597 C CA . SER A 1 74 ? 6.212 13.605 -15.323 1.00 87.38 74 SER A CA 1
ATOM 598 C C . SER A 1 74 ? 6.178 13.724 -13.797 1.00 87.38 74 SER A C 1
ATOM 600 O O . SER A 1 74 ? 5.435 13.024 -13.109 1.00 87.38 74 SER A O 1
ATOM 602 N N . THR A 1 75 ? 6.971 14.648 -13.251 1.00 88.19 75 THR A N 1
ATOM 603 C CA . THR A 1 75 ? 7.036 14.900 -11.798 1.00 88.19 75 THR A CA 1
ATOM 604 C C . THR A 1 75 ? 5.678 15.273 -11.198 1.00 88.19 75 THR A C 1
ATOM 606 O O . THR A 1 75 ? 5.332 14.787 -10.120 1.00 88.19 75 THR A O 1
ATOM 609 N N . ASP A 1 76 ? 4.892 16.095 -11.896 1.00 78.62 76 ASP A N 1
ATOM 610 C CA . ASP A 1 76 ? 3.603 16.584 -11.394 1.00 78.62 76 ASP A CA 1
ATOM 611 C C . ASP A 1 76 ? 2.616 15.431 -11.188 1.00 78.62 76 ASP A C 1
ATOM 613 O O . ASP A 1 76 ? 2.061 15.268 -10.106 1.00 78.62 76 ASP A O 1
ATOM 617 N N . LYS A 1 77 ? 2.481 14.543 -12.177 1.00 76.00 77 LYS A N 1
ATOM 618 C CA . LYS A 1 77 ? 1.554 13.413 -12.074 1.00 76.00 77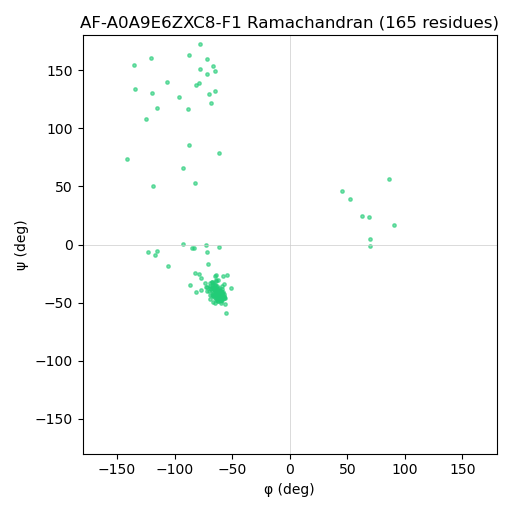 LYS A CA 1
ATOM 619 C C . LYS A 1 77 ? 1.988 12.370 -11.054 1.00 76.00 77 LYS A C 1
ATOM 621 O O . LYS A 1 77 ? 1.145 11.807 -10.361 1.00 76.00 77 LYS A O 1
ATOM 626 N N . VAL A 1 78 ? 3.290 12.101 -10.939 1.00 80.88 78 VAL A N 1
ATOM 627 C CA . VAL A 1 78 ? 3.804 11.221 -9.877 1.00 80.88 78 VAL A CA 1
ATOM 628 C C . VAL A 1 78 ? 3.464 11.810 -8.507 1.00 80.88 78 VAL A C 1
ATOM 630 O O . VAL A 1 78 ? 3.014 11.082 -7.622 1.00 80.88 78 VAL A O 1
ATOM 633 N N . THR A 1 79 ? 3.601 13.130 -8.352 1.00 81.62 79 THR A N 1
ATOM 634 C CA . THR A 1 79 ? 3.205 13.841 -7.129 1.00 81.62 79 THR A CA 1
ATOM 635 C C . THR A 1 79 ? 1.705 13.699 -6.868 1.00 81.62 79 THR A C 1
ATOM 637 O O . THR A 1 79 ? 1.326 13.344 -5.754 1.00 81.62 79 THR A O 1
ATOM 640 N N . ASP A 1 80 ? 0.860 13.863 -7.888 1.00 77.56 80 ASP A N 1
ATOM 641 C CA . ASP A 1 80 ? -0.593 13.685 -7.770 1.00 77.56 80 ASP A CA 1
ATOM 642 C C . ASP A 1 80 ? -0.969 12.274 -7.290 1.00 77.56 80 ASP A C 1
ATOM 644 O O . ASP A 1 80 ? -1.825 12.117 -6.416 1.00 77.56 80 ASP A O 1
ATOM 648 N N . TYR A 1 81 ? -0.308 11.233 -7.811 1.00 79.62 81 TYR A N 1
ATOM 649 C CA . TYR A 1 81 ? -0.529 9.855 -7.363 1.00 79.62 81 TYR A CA 1
ATOM 650 C C . TYR A 1 81 ? -0.142 9.643 -5.897 1.00 79.62 81 TYR A C 1
ATOM 652 O O . TYR A 1 81 ? -0.877 8.987 -5.152 1.00 79.62 81 TYR A O 1
ATOM 660 N N . LEU A 1 82 ? 1.002 10.186 -5.475 1.00 82.12 82 LEU A N 1
ATOM 661 C CA . LEU A 1 82 ? 1.467 10.078 -4.092 1.00 82.12 82 LEU A CA 1
ATOM 662 C C . LEU A 1 82 ? 0.566 10.865 -3.134 1.00 82.12 82 LEU A C 1
ATOM 664 O O . LEU A 1 82 ? 0.231 10.358 -2.064 1.00 82.12 82 LEU A O 1
ATOM 668 N N . GLU A 1 83 ? 0.111 12.056 -3.524 1.00 81.94 83 GLU A N 1
ATOM 669 C CA . GLU A 1 83 ? -0.845 12.844 -2.745 1.00 81.94 83 GLU A CA 1
ATOM 670 C C . GLU A 1 83 ? -2.196 12.140 -2.631 1.00 81.94 83 GLU A C 1
ATOM 672 O O . GLU A 1 83 ? -2.754 12.050 -1.537 1.00 81.94 83 GLU A O 1
ATOM 677 N N . TRP A 1 84 ? -2.700 11.561 -3.722 1.00 77.25 84 TRP A N 1
ATOM 678 C CA . TRP A 1 84 ? -3.929 10.772 -3.688 1.00 77.25 84 TRP A CA 1
ATOM 679 C C . TRP A 1 84 ? -3.808 9.577 -2.734 1.00 77.25 84 TRP A C 1
ATOM 681 O O . TRP A 1 84 ? -4.695 9.344 -1.907 1.00 77.25 84 TRP A O 1
ATOM 691 N N . GLN A 1 85 ? -2.682 8.857 -2.777 1.00 81.62 85 GLN A N 1
ATOM 692 C CA . GLN A 1 85 ? -2.441 7.749 -1.856 1.00 81.62 85 GLN A CA 1
ATOM 693 C C . GLN A 1 85 ? -2.322 8.227 -0.408 1.00 81.62 85 GLN A C 1
ATOM 695 O O . GLN A 1 85 ? -2.878 7.598 0.493 1.00 81.62 85 GLN A O 1
ATOM 700 N N . ARG A 1 86 ? -1.667 9.369 -0.173 1.00 84.00 86 ARG A N 1
ATOM 701 C CA . ARG A 1 86 ? -1.602 10.001 1.147 1.00 84.00 86 ARG A CA 1
ATOM 702 C C . ARG A 1 86 ? -3.004 10.297 1.684 1.00 84.00 86 ARG A C 1
ATOM 704 O O . ARG A 1 86 ? -3.285 9.963 2.832 1.00 84.00 86 ARG A O 1
ATOM 711 N N . GLN A 1 87 ? -3.898 10.859 0.869 1.00 79.38 87 GLN A N 1
ATOM 712 C CA . GLN A 1 87 ? -5.291 11.108 1.268 1.00 79.38 87 GLN A CA 1
ATOM 713 C C . GLN A 1 87 ? -6.045 9.812 1.593 1.00 79.38 87 GLN A C 1
ATOM 715 O O . GLN A 1 87 ? -6.768 9.755 2.587 1.00 79.38 87 GLN A O 1
ATOM 720 N N . SER A 1 88 ? -5.836 8.753 0.807 1.00 79.06 88 SER A N 1
ATOM 721 C CA . SER A 1 88 ? -6.414 7.430 1.081 1.00 79.06 88 SER A CA 1
ATOM 722 C C . SER A 1 88 ? -5.959 6.870 2.436 1.00 79.06 88 SER A C 1
ATOM 724 O O . SER A 1 88 ? -6.776 6.380 3.216 1.00 79.06 88 SER A O 1
ATOM 726 N N . LEU A 1 89 ? -4.669 7.002 2.765 1.00 81.94 89 LEU A N 1
ATOM 727 C CA . LEU A 1 89 ? -4.131 6.584 4.063 1.00 81.94 89 LEU A CA 1
ATOM 728 C C . LEU A 1 89 ? -4.700 7.416 5.223 1.00 81.94 89 LEU A C 1
ATOM 730 O O . LEU A 1 89 ? -4.998 6.859 6.278 1.00 81.94 89 LEU A O 1
ATOM 734 N N . TYR A 1 90 ? -4.912 8.724 5.036 1.00 83.50 90 TYR A N 1
ATOM 735 C CA . TYR A 1 90 ? -5.579 9.559 6.043 1.00 83.50 90 TYR A CA 1
ATOM 736 C C . TYR A 1 90 ? -7.028 9.139 6.294 1.00 83.50 90 TYR A C 1
ATOM 738 O O . TYR A 1 90 ? -7.454 9.103 7.448 1.00 83.50 90 TYR A O 1
ATOM 746 N N . ALA A 1 91 ? -7.776 8.793 5.245 1.00 79.00 91 ALA A N 1
ATOM 747 C CA . ALA A 1 91 ? -9.140 8.294 5.393 1.00 79.00 91 ALA A CA 1
ATOM 748 C C . ALA A 1 91 ? -9.170 6.993 6.213 1.00 79.00 91 ALA A C 1
ATOM 750 O O . ALA A 1 91 ? -9.928 6.889 7.175 1.00 79.00 91 ALA A O 1
ATOM 751 N N . GLN A 1 92 ? -8.270 6.050 5.912 1.00 81.25 92 GLN A N 1
ATOM 752 C CA . GLN A 1 92 ? -8.126 4.810 6.684 1.00 81.25 92 GLN A CA 1
ATOM 753 C C . GLN A 1 92 ? -7.738 5.074 8.146 1.00 81.25 92 GLN A C 1
ATOM 755 O O . GLN A 1 92 ? -8.244 4.416 9.053 1.00 81.25 92 GLN A O 1
ATOM 760 N N . TRP A 1 93 ? -6.852 6.042 8.393 1.00 86.12 93 TRP A N 1
ATOM 761 C CA . TRP A 1 93 ? -6.462 6.419 9.751 1.00 86.12 93 TRP A CA 1
ATOM 762 C C . TRP A 1 93 ? -7.646 6.950 10.568 1.00 86.12 93 TRP A C 1
ATOM 764 O O . TRP A 1 93 ? -7.806 6.556 11.722 1.00 86.12 93 TRP A O 1
ATOM 774 N N . LEU A 1 94 ? -8.497 7.791 9.972 1.00 83.75 94 LEU A N 1
ATOM 775 C CA . LEU A 1 94 ? -9.700 8.304 10.634 1.00 83.75 94 LEU A CA 1
ATOM 776 C C . LEU A 1 94 ? -10.688 7.183 10.984 1.00 83.75 94 LEU A C 1
ATOM 778 O O . LEU A 1 94 ? -11.235 7.181 12.084 1.00 83.75 94 LEU A O 1
ATOM 782 N N . GLU A 1 95 ? -10.876 6.206 10.093 1.00 81.56 95 GLU A N 1
ATOM 783 C CA . GLU A 1 95 ? -11.714 5.031 10.372 1.00 81.56 95 GLU A CA 1
ATOM 784 C C . GLU A 1 95 ? -11.168 4.202 11.542 1.00 81.56 95 GLU A C 1
ATOM 786 O O . GLU A 1 95 ? -11.916 3.800 12.434 1.00 81.56 95 GLU A O 1
ATOM 791 N N . ILE A 1 96 ? -9.852 3.967 11.571 1.00 85.12 96 ILE A N 1
ATOM 792 C CA . ILE A 1 96 ? -9.195 3.252 12.672 1.00 85.12 96 ILE A CA 1
ATOM 793 C C . ILE A 1 96 ? -9.366 4.012 13.989 1.00 85.12 96 ILE A C 1
ATOM 795 O O . ILE A 1 96 ? -9.658 3.396 15.015 1.00 85.12 96 ILE A O 1
ATOM 799 N N . ALA A 1 97 ? -9.188 5.333 13.969 1.00 88.75 97 ALA A N 1
ATOM 800 C CA . ALA A 1 97 ? -9.330 6.173 15.152 1.00 88.75 97 ALA A CA 1
ATOM 801 C C . ALA A 1 97 ? -10.749 6.092 15.743 1.00 88.75 97 ALA A C 1
ATOM 803 O O . ALA A 1 97 ? -10.888 5.882 16.947 1.00 88.75 97 ALA A O 1
ATOM 804 N N . ASP A 1 98 ? -11.787 6.157 14.903 1.00 85.38 98 ASP A N 1
ATOM 805 C CA . ASP A 1 98 ? -13.190 6.001 15.321 1.00 85.38 98 ASP A CA 1
ATOM 806 C C . ASP A 1 98 ? -13.447 4.629 15.973 1.00 85.38 98 ASP A C 1
ATOM 808 O O . ASP A 1 98 ? -14.105 4.516 17.008 1.00 85.38 98 ASP A O 1
ATOM 812 N N . ILE A 1 99 ? -12.862 3.559 15.433 1.00 86.94 99 ILE A N 1
ATOM 813 C CA . ILE A 1 99 ? -13.008 2.212 16.006 1.00 86.94 99 ILE A CA 1
ATOM 814 C C . ILE A 1 99 ? -12.344 2.104 17.376 1.00 86.94 99 ILE A C 1
ATOM 816 O O . ILE A 1 99 ? -12.908 1.483 18.283 1.00 86.94 99 ILE A O 1
ATOM 820 N N . ILE A 1 100 ? -11.158 2.694 17.532 1.00 90.81 100 ILE A N 1
ATOM 821 C CA . ILE A 1 100 ? -10.466 2.749 18.822 1.00 90.81 100 ILE A CA 1
ATOM 822 C C . ILE A 1 100 ? -11.345 3.483 19.838 1.00 90.81 100 ILE A C 1
ATOM 824 O O . ILE A 1 100 ? -11.603 2.934 20.908 1.00 90.81 100 ILE A O 1
ATOM 828 N N . GLU A 1 101 ? -11.892 4.647 19.486 1.00 89.81 101 GLU A N 1
ATOM 829 C CA . GLU A 1 101 ? -12.776 5.424 20.366 1.00 89.81 101 GLU A CA 1
ATOM 830 C C . GLU A 1 101 ? -14.036 4.632 20.774 1.00 89.81 101 GLU A C 1
ATOM 832 O O . GLU A 1 101 ? -14.454 4.629 21.942 1.00 89.81 101 GLU A O 1
ATOM 837 N N . GLN A 1 102 ? -14.633 3.895 19.834 1.00 86.50 102 GLN A N 1
ATOM 838 C CA . GLN A 1 102 ? -15.785 3.035 20.112 1.00 86.50 102 GLN A CA 1
ATOM 839 C C . GLN A 1 102 ? -15.443 1.900 21.085 1.00 86.50 102 GLN A C 1
ATOM 841 O O . GLN A 1 102 ? -16.240 1.604 21.985 1.00 86.50 102 GLN A O 1
ATOM 846 N N . LEU A 1 103 ? -14.271 1.278 20.932 1.00 89.38 103 LEU A N 1
ATOM 847 C CA . LEU A 1 103 ? -13.782 0.235 21.834 1.00 89.38 103 LEU A CA 1
ATOM 848 C C . LEU A 1 103 ? -13.455 0.790 23.221 1.00 89.38 103 LEU A C 1
ATOM 850 O O . LEU A 1 103 ? -13.845 0.188 24.221 1.00 89.38 103 LEU A O 1
ATOM 854 N N . GLU A 1 104 ? -12.802 1.945 23.304 1.00 92.31 104 GLU A N 1
ATOM 855 C CA . GLU A 1 104 ? -12.513 2.613 24.575 1.00 92.31 104 GLU A CA 1
ATOM 856 C C . GLU A 1 104 ? -13.802 2.933 25.336 1.00 92.31 104 GLU A C 1
ATOM 858 O O . GLU A 1 104 ? -13.937 2.610 26.520 1.00 92.31 104 GLU A O 1
ATOM 863 N N . SER A 1 105 ? -14.798 3.471 24.633 1.00 90.25 105 SER A N 1
ATOM 864 C CA . SER A 1 105 ? -16.122 3.745 25.188 1.00 90.25 105 SER A CA 1
ATOM 865 C C . SER A 1 105 ? -16.818 2.480 25.704 1.00 90.25 105 SER A C 1
ATOM 867 O O . SER A 1 105 ? -17.455 2.505 26.761 1.00 90.25 105 SER A O 1
ATOM 869 N N . ALA A 1 106 ? -16.704 1.364 24.977 1.00 90.56 106 ALA A N 1
ATOM 870 C CA . ALA A 1 106 ? -17.235 0.070 25.402 1.00 90.56 106 ALA A CA 1
ATOM 871 C C . ALA A 1 106 ? -16.529 -0.456 26.663 1.00 90.56 106 ALA A C 1
ATOM 873 O O . ALA A 1 106 ? -17.187 -0.899 27.605 1.00 90.56 106 ALA A O 1
ATOM 874 N N . VAL A 1 107 ? -15.198 -0.353 26.721 1.00 92.31 107 VAL A N 1
ATOM 875 C CA . VAL A 1 107 ? -14.405 -0.747 27.896 1.00 92.31 107 VAL A CA 1
ATOM 876 C C . VAL A 1 107 ? -14.783 0.090 29.119 1.00 92.31 107 VAL A C 1
ATOM 878 O O . VAL A 1 107 ? -14.928 -0.465 30.209 1.00 92.31 107 VAL A O 1
ATOM 881 N N . MET A 1 108 ? -14.974 1.402 28.959 1.00 92.50 108 MET A N 1
ATOM 882 C CA . MET A 1 108 ? -15.390 2.289 30.051 1.00 92.50 108 MET A CA 1
ATOM 883 C C . MET A 1 108 ? -16.765 1.907 30.612 1.00 92.50 108 MET A C 1
ATOM 885 O O . MET A 1 108 ? -16.904 1.771 31.828 1.00 92.50 108 MET A O 1
ATOM 889 N N . ARG A 1 109 ? -17.760 1.658 29.746 1.00 91.00 109 ARG A N 1
ATOM 890 C CA . ARG A 1 109 ? -19.091 1.183 30.170 1.00 91.00 109 ARG A CA 1
ATOM 891 C C . ARG A 1 109 ? -19.014 -0.148 30.908 1.00 91.00 109 ARG A C 1
ATOM 893 O O . ARG A 1 109 ? -19.555 -0.273 32.003 1.00 91.00 109 ARG A O 1
ATOM 900 N N . TYR A 1 110 ? -18.278 -1.111 30.354 1.00 93.31 110 TYR A N 1
ATOM 901 C CA . TYR A 1 110 ? -18.105 -2.419 30.981 1.00 93.31 110 TYR A CA 1
ATOM 902 C C . TYR A 1 110 ? -17.481 -2.313 32.378 1.00 93.31 110 TYR A C 1
ATOM 904 O O . TYR A 1 110 ? -17.927 -2.979 33.307 1.00 93.31 110 TYR A O 1
ATOM 912 N N . ARG A 1 111 ? -16.479 -1.443 32.558 1.00 93.69 111 ARG A N 1
ATOM 913 C CA . ARG A 1 111 ? -15.860 -1.205 33.872 1.00 93.69 111 ARG A CA 1
ATOM 914 C C . ARG A 1 111 ? -16.819 -0.572 34.881 1.00 93.69 111 ARG A C 1
ATOM 916 O O . ARG A 1 111 ? -16.699 -0.868 36.065 1.00 93.69 111 ARG A O 1
ATOM 923 N N . ALA A 1 112 ? -17.723 0.298 34.435 1.00 93.62 112 ALA A N 1
ATOM 924 C CA . ALA A 1 112 ? -18.682 0.972 35.307 1.00 93.62 112 ALA A CA 1
ATOM 925 C C . ALA A 1 112 ? -19.854 0.064 35.715 1.00 93.62 112 ALA A C 1
ATOM 927 O O . ALA A 1 112 ? -20.294 0.106 36.861 1.00 93.62 112 ALA A O 1
ATOM 928 N N . GLU A 1 113 ? -20.354 -0.753 34.786 1.00 94.19 113 GLU A N 1
ATOM 929 C CA . GLU A 1 113 ? -21.603 -1.507 34.959 1.00 94.19 113 GLU A CA 1
ATOM 930 C C . GLU A 1 113 ? -21.384 -3.006 35.214 1.00 94.19 113 GLU A C 1
ATOM 932 O O . GLU A 1 113 ? -22.291 -3.694 35.674 1.00 94.19 113 GLU A O 1
ATOM 937 N N . GLY A 1 114 ? -20.201 -3.542 34.899 1.00 93.38 114 GLY A N 1
ATOM 938 C CA . GLY A 1 114 ? -19.898 -4.976 34.982 1.00 93.38 114 GLY A CA 1
ATOM 939 C C . GLY A 1 114 ? -20.626 -5.837 33.942 1.00 93.38 114 GLY A C 1
ATOM 940 O O . GLY A 1 114 ? -20.518 -7.062 33.977 1.00 93.38 114 GLY A O 1
ATOM 941 N N . VAL A 1 115 ? -21.364 -5.219 33.015 1.00 89.56 115 VAL A N 1
ATOM 942 C CA . VAL A 1 115 ? -22.157 -5.892 31.979 1.00 89.56 115 VAL A CA 1
ATOM 943 C C . VAL A 1 115 ? -21.664 -5.463 30.604 1.00 89.56 115 VAL A C 1
ATOM 945 O O . VAL A 1 115 ? -21.489 -4.279 30.329 1.00 89.56 115 VAL A O 1
ATOM 948 N N . LEU A 1 116 ? -21.421 -6.441 29.730 1.00 88.38 116 LEU A N 1
ATOM 949 C CA . LEU A 1 116 ? -21.049 -6.195 28.340 1.00 88.38 116 LEU A CA 1
ATOM 950 C C . LEU A 1 116 ? -22.314 -6.083 27.485 1.00 88.38 116 LEU A C 1
ATOM 952 O O . LEU A 1 116 ? -23.056 -7.058 27.342 1.00 88.38 116 LEU A O 1
ATOM 956 N N . HIS A 1 117 ? -22.552 -4.916 26.887 1.00 87.38 117 HIS A N 1
ATOM 957 C CA . HIS A 1 117 ? -23.729 -4.710 26.046 1.00 87.38 117 HIS A CA 1
ATOM 958 C C . HIS A 1 117 ? -23.510 -5.260 24.640 1.00 87.38 117 HIS A C 1
ATOM 960 O O . HIS A 1 117 ? -22.489 -5.013 24.001 1.00 87.38 117 HIS A O 1
ATOM 966 N N . GLN A 1 118 ? -24.519 -5.936 24.088 1.00 85.00 118 GLN A N 1
ATOM 967 C CA . GLN A 1 118 ? -24.462 -6.458 22.717 1.00 85.00 118 GLN A CA 1
ATOM 968 C C . GLN A 1 118 ? -24.186 -5.352 21.682 1.00 85.00 118 GLN A C 1
ATOM 970 O O . GLN A 1 118 ? -23.481 -5.577 20.700 1.00 85.00 118 GLN A O 1
ATOM 975 N N . ASN A 1 119 ? -24.698 -4.141 21.919 1.00 86.56 119 ASN A N 1
ATOM 976 C CA . ASN A 1 119 ? -24.470 -2.989 21.048 1.00 86.56 119 ASN A CA 1
ATOM 977 C C . ASN A 1 119 ? -22.993 -2.586 20.957 1.00 86.56 119 ASN A C 1
ATOM 979 O O . ASN A 1 119 ? -22.572 -2.118 19.900 1.00 86.56 119 ASN A O 1
ATOM 983 N N . ASP A 1 120 ? -22.209 -2.799 22.015 1.00 85.44 120 ASP A N 1
ATOM 984 C CA . ASP A 1 120 ? -20.772 -2.514 22.020 1.00 85.44 120 ASP A CA 1
ATOM 985 C C . ASP A 1 120 ? -20.037 -3.443 21.049 1.00 85.44 120 ASP A C 1
ATOM 987 O O . ASP A 1 120 ? -19.260 -2.995 20.205 1.00 85.44 120 ASP A O 1
ATOM 991 N N . LEU A 1 121 ? -20.376 -4.735 21.095 1.00 80.31 121 LEU A N 1
ATOM 992 C CA . LEU A 1 121 ? -19.847 -5.744 20.178 1.00 80.31 121 LEU A CA 1
ATOM 993 C C . LEU A 1 121 ? -20.279 -5.479 18.733 1.00 80.31 121 LEU A C 1
ATOM 995 O O . LEU A 1 121 ? -19.469 -5.575 17.815 1.00 80.31 121 LEU A O 1
ATOM 999 N N . VAL A 1 122 ? -21.545 -5.116 18.512 1.00 85.50 122 VAL A N 1
ATOM 1000 C CA . VAL A 1 122 ? -22.063 -4.816 17.169 1.00 85.50 122 VAL A CA 1
ATOM 1001 C C . VAL A 1 122 ? -21.370 -3.594 16.563 1.00 85.50 122 VAL A C 1
ATOM 1003 O O . VAL A 1 122 ? -21.056 -3.620 15.374 1.00 85.50 122 VAL A O 1
ATOM 1006 N N . ARG A 1 123 ? -21.113 -2.539 17.347 1.00 79.88 123 ARG A N 1
ATOM 1007 C CA . ARG A 1 123 ? -20.392 -1.340 16.885 1.00 79.88 123 ARG A CA 1
ATOM 1008 C C . ARG A 1 123 ? -18.947 -1.659 16.513 1.00 79.88 123 ARG A C 1
ATOM 1010 O O . ARG A 1 123 ? -18.562 -1.415 15.373 1.00 79.88 123 ARG A O 1
ATOM 1017 N N . ALA A 1 124 ? -18.216 -2.333 17.404 1.00 76.06 124 ALA A N 1
ATOM 1018 C CA . ALA A 1 124 ? -16.847 -2.771 17.138 1.00 76.06 124 ALA A CA 1
ATOM 1019 C C . ALA A 1 124 ? -16.756 -3.646 15.875 1.00 76.06 124 ALA A C 1
ATOM 1021 O O . ALA A 1 124 ? -15.924 -3.408 15.002 1.00 76.06 124 ALA A O 1
ATOM 1022 N N . VAL A 1 125 ? -17.660 -4.621 15.721 1.00 78.94 125 VAL A N 1
ATOM 1023 C CA . VAL A 1 125 ? -17.700 -5.496 14.538 1.00 78.94 125 VAL A CA 1
ATOM 1024 C C . VAL A 1 125 ? -18.061 -4.728 13.268 1.00 78.94 125 VAL A C 1
ATOM 1026 O O . VAL A 1 125 ? -17.507 -5.034 12.215 1.00 78.94 125 VAL A O 1
ATOM 1029 N N . LYS A 1 126 ? -18.977 -3.753 13.324 1.00 78.06 126 LYS A N 1
ATOM 1030 C CA . LYS A 1 126 ? -19.322 -2.922 12.160 1.00 78.06 126 LYS A CA 1
ATOM 1031 C C . LYS A 1 126 ? -18.139 -2.076 11.704 1.00 78.06 126 LYS A C 1
ATOM 1033 O O . LYS A 1 126 ? -17.854 -2.077 10.512 1.00 78.06 126 LYS A O 1
ATOM 1038 N N . GLY A 1 127 ? -17.441 -1.427 12.632 1.00 73.44 127 GLY A N 1
ATOM 1039 C CA . GLY A 1 127 ? -16.242 -0.657 12.314 1.00 73.44 127 GLY A CA 1
ATOM 1040 C C . GLY A 1 127 ? -15.136 -1.539 11.728 1.00 73.44 127 GLY A C 1
ATOM 1041 O O . GLY A 1 127 ? -14.640 -1.275 10.636 1.00 73.44 127 GLY A O 1
ATOM 1042 N N . ILE A 1 128 ? -14.843 -2.675 12.372 1.00 74.12 128 ILE A N 1
ATOM 1043 C CA . ILE A 1 128 ? -13.852 -3.642 11.873 1.00 74.12 128 ILE A CA 1
ATOM 1044 C C . ILE A 1 128 ? -14.252 -4.210 10.504 1.00 74.12 128 ILE A C 1
ATOM 1046 O O . ILE A 1 128 ? -13.388 -4.390 9.652 1.00 74.12 128 ILE A O 1
ATOM 1050 N N . ARG A 1 129 ? -15.540 -4.489 10.249 1.00 70.38 129 ARG A N 1
ATOM 1051 C CA . ARG A 1 129 ? -16.006 -4.914 8.915 1.00 70.38 129 ARG A CA 1
ATOM 1052 C C . ARG A 1 129 ? -15.898 -3.810 7.875 1.00 70.38 129 ARG A C 1
ATOM 1054 O O . ARG A 1 129 ? -15.570 -4.141 6.747 1.00 70.38 129 ARG A O 1
ATOM 1061 N N . GLY A 1 130 ? -16.150 -2.551 8.230 1.00 67.75 130 GLY A N 1
ATOM 1062 C CA . GLY A 1 130 ? -15.939 -1.408 7.338 1.00 67.75 130 GLY A CA 1
ATOM 1063 C C . GLY A 1 130 ? -14.478 -1.317 6.905 1.00 67.75 130 GLY A C 1
ATOM 1064 O O . GLY A 1 130 ? -14.192 -1.370 5.711 1.00 67.75 130 GLY A O 1
ATOM 1065 N N . MET A 1 131 ? -13.555 -1.362 7.872 1.00 65.56 131 MET A N 1
ATOM 1066 C CA . MET A 1 131 ? -12.118 -1.459 7.600 1.00 65.56 131 MET A CA 1
ATOM 1067 C C . MET A 1 131 ? -11.772 -2.686 6.765 1.00 65.56 131 MET A C 1
ATOM 1069 O O . MET A 1 131 ? -10.965 -2.600 5.846 1.00 65.56 131 MET A O 1
ATOM 1073 N N . ARG A 1 132 ? -12.348 -3.849 7.095 1.00 60.38 132 ARG A N 1
ATOM 1074 C CA . ARG A 1 132 ? -12.084 -5.091 6.375 1.00 60.38 132 ARG A CA 1
ATOM 1075 C C . ARG A 1 132 ? -12.623 -5.030 4.960 1.00 60.38 132 ARG A C 1
ATOM 1077 O O . ARG A 1 132 ? -11.934 -5.537 4.113 1.00 60.38 132 ARG A O 1
ATOM 1084 N N . GLN A 1 133 ? -13.747 -4.379 4.678 1.00 59.00 133 GLN A N 1
ATOM 1085 C CA . GLN A 1 133 ? -14.248 -4.170 3.317 1.00 59.00 133 GLN A CA 1
ATOM 1086 C C . GLN A 1 133 ? -13.429 -3.133 2.546 1.00 59.00 133 GLN A C 1
ATOM 1088 O O . GLN A 1 133 ? -13.172 -3.327 1.363 1.00 59.00 133 GLN A O 1
ATOM 1093 N N . ALA A 1 134 ? -12.952 -2.073 3.202 1.00 58.03 134 ALA A N 1
ATOM 1094 C CA . ALA A 1 134 ? -11.984 -1.149 2.611 1.00 58.03 134 ALA A CA 1
ATOM 1095 C C . ALA A 1 134 ? -10.661 -1.868 2.277 1.00 58.03 134 ALA A C 1
ATOM 1097 O O . ALA A 1 134 ? -10.090 -1.653 1.209 1.00 58.03 134 ALA A O 1
ATOM 1098 N N . ARG A 1 135 ? -10.228 -2.795 3.146 1.00 52.12 135 ARG A N 1
ATOM 1099 C CA . ARG A 1 135 ? -9.091 -3.702 2.924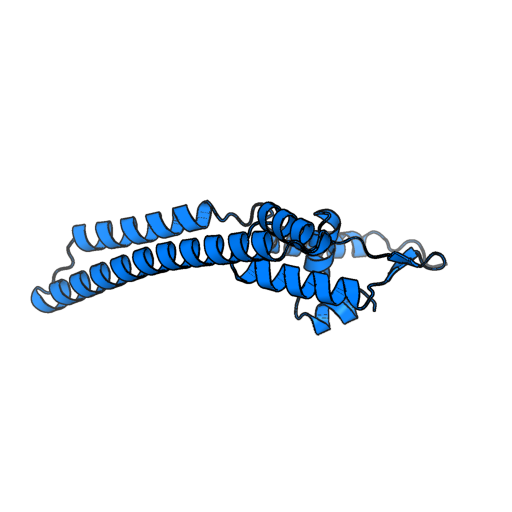 1.00 52.12 135 ARG A CA 1
ATOM 1100 C C . ARG A 1 135 ? -9.385 -4.880 2.000 1.00 52.12 135 ARG A C 1
ATOM 1102 O O . ARG A 1 135 ? -8.462 -5.332 1.367 1.00 52.12 135 ARG A O 1
ATOM 1109 N N . GLU A 1 136 ? -10.603 -5.389 1.897 1.00 42.81 136 GLU A N 1
ATOM 1110 C CA . GLU A 1 136 ? -11.003 -6.473 0.983 1.00 42.81 136 GLU A CA 1
ATOM 1111 C C . GLU A 1 136 ? -11.187 -5.892 -0.424 1.00 42.81 136 GLU A C 1
ATOM 1113 O O . GLU A 1 136 ? -10.939 -6.571 -1.406 1.00 42.81 136 GLU A O 1
ATOM 1118 N N . ASN A 1 137 ? -11.481 -4.596 -0.556 1.00 46.19 137 ASN A N 1
ATOM 1119 C CA . ASN A 1 137 ? -11.294 -3.873 -1.815 1.00 46.19 137 ASN A CA 1
ATOM 1120 C C . ASN A 1 137 ? -9.802 -3.643 -2.148 1.00 46.19 137 ASN A C 1
ATOM 1122 O O . ASN A 1 137 ? -9.468 -3.378 -3.305 1.00 46.19 137 ASN A O 1
ATOM 1126 N N . TRP A 1 138 ? -8.900 -3.793 -1.171 1.00 45.44 138 TRP A N 1
ATOM 1127 C CA . TRP A 1 138 ? -7.484 -4.106 -1.386 1.00 45.44 138 TRP A CA 1
ATOM 1128 C C . TRP A 1 138 ? -7.283 -5.631 -1.329 1.00 45.44 138 TRP A C 1
ATOM 1130 O O . TRP A 1 138 ? -6.656 -6.191 -0.440 1.00 45.44 138 TRP A O 1
ATOM 1140 N N . GLU A 1 139 ? -7.843 -6.357 -2.287 1.00 39.28 139 GLU A N 1
ATOM 1141 C CA . GLU A 1 139 ? -7.484 -7.764 -2.444 1.00 39.28 139 GLU A CA 1
ATOM 1142 C C . GLU A 1 139 ? -6.002 -7.873 -2.852 1.00 39.28 139 GLU A C 1
ATOM 1144 O O . GLU A 1 139 ? -5.572 -7.280 -3.853 1.00 39.28 139 GLU A O 1
ATOM 1149 N N . ASP A 1 140 ? -5.244 -8.745 -2.177 1.00 47.84 140 ASP A N 1
ATOM 1150 C CA . ASP A 1 140 ? -4.227 -9.533 -2.876 1.00 47.84 140 ASP A CA 1
ATOM 1151 C C . ASP A 1 140 ? -4.959 -10.395 -3.914 1.00 47.84 140 ASP A C 1
ATOM 1153 O O . ASP A 1 140 ? -5.230 -11.577 -3.710 1.00 47.84 140 ASP A O 1
ATOM 1157 N N . ARG A 1 141 ? -5.318 -9.770 -5.043 1.00 39.25 141 ARG A N 1
ATOM 1158 C CA . ARG A 1 141 ? -6.060 -10.390 -6.156 1.00 39.25 141 ARG A CA 1
ATOM 1159 C C . ARG A 1 141 ? -5.317 -11.554 -6.797 1.00 39.25 141 ARG A C 1
ATOM 1161 O O . ARG A 1 141 ? -5.818 -12.162 -7.739 1.00 39.25 141 ARG A O 1
ATOM 1168 N N . TRP A 1 142 ? -4.110 -11.823 -6.323 1.00 49.56 142 TRP A N 1
ATOM 1169 C CA . TRP A 1 142 ? -3.206 -12.807 -6.860 1.00 49.56 142 TRP A CA 1
ATOM 1170 C C . TRP A 1 142 ? -2.952 -13.940 -5.880 1.00 49.56 142 TRP A C 1
ATOM 1172 O O . TRP A 1 142 ? -2.303 -14.891 -6.292 1.00 49.56 142 TRP A O 1
ATOM 1182 N N . HIS A 1 143 ? -3.452 -13.891 -4.635 1.00 51.34 143 HIS A N 1
ATOM 1183 C CA . HIS A 1 143 ? -3.113 -14.882 -3.610 1.00 51.34 143 HIS A CA 1
ATOM 1184 C C . HIS A 1 143 ? -1.600 -15.147 -3.601 1.00 51.34 143 HIS A C 1
ATOM 1186 O O . HIS A 1 143 ? -1.176 -16.295 -3.684 1.00 51.34 143 HIS A O 1
ATOM 1192 N N . PHE A 1 144 ? -0.766 -14.106 -3.642 1.00 48.69 144 PHE A N 1
ATOM 1193 C CA . PHE A 1 144 ? 0.645 -14.244 -3.984 1.00 48.69 144 PHE A CA 1
ATOM 1194 C C . PHE A 1 144 ? 1.379 -15.189 -3.026 1.00 48.69 144 PHE A C 1
ATOM 1196 O O . PHE A 1 144 ? 2.174 -16.013 -3.481 1.00 48.69 144 PHE A O 1
ATOM 1203 N N . ASP A 1 145 ? 1.032 -15.132 -1.740 1.00 52.97 145 ASP A N 1
ATOM 1204 C CA . ASP A 1 145 ? 1.563 -16.010 -0.693 1.00 52.97 145 ASP A CA 1
ATOM 1205 C C . ASP A 1 145 ? 1.067 -17.466 -0.845 1.00 52.97 145 ASP A C 1
ATOM 1207 O O . ASP A 1 145 ? 1.806 -18.424 -0.617 1.00 52.97 145 ASP A O 1
ATOM 1211 N N . ASP A 1 146 ? -0.155 -17.651 -1.340 1.00 52.47 146 ASP A N 1
ATOM 1212 C CA . ASP A 1 146 ? -0.798 -18.955 -1.549 1.00 52.47 146 ASP A CA 1
ATOM 1213 C C . ASP A 1 146 ? -0.331 -19.620 -2.858 1.00 52.47 146 ASP A C 1
ATOM 1215 O O . ASP A 1 146 ? -0.050 -20.819 -2.915 1.00 52.47 146 ASP A O 1
ATOM 1219 N N . LEU A 1 147 ? -0.185 -18.833 -3.926 1.00 46.75 147 LEU A N 1
ATOM 1220 C CA . LEU A 1 147 ? 0.440 -19.256 -5.171 1.00 46.75 147 LEU A CA 1
ATOM 1221 C C . LEU A 1 147 ? 1.939 -19.516 -4.950 1.00 46.75 147 LEU A C 1
ATOM 1223 O O . LEU A 1 147 ? 2.491 -20.382 -5.635 1.00 46.75 147 LEU A O 1
ATOM 1227 N N . ALA A 1 148 ? 2.599 -18.779 -4.037 1.00 50.59 148 ALA A N 1
ATOM 1228 C CA . ALA A 1 148 ? 3.977 -19.023 -3.580 1.00 50.59 148 ALA A CA 1
ATOM 1229 C C . ALA A 1 148 ? 4.138 -20.423 -3.055 1.00 50.59 148 ALA A C 1
ATOM 1231 O O . ALA A 1 148 ? 4.866 -21.211 -3.660 1.00 50.59 148 ALA A O 1
ATOM 1232 N N . SER A 1 149 ? 3.351 -20.728 -2.037 1.00 50.59 149 SER A N 1
ATOM 1233 C CA . SER A 1 149 ? 3.348 -22.030 -1.401 1.00 50.59 149 SER A CA 1
ATOM 1234 C C . SER A 1 149 ? 3.012 -23.162 -2.386 1.00 50.59 149 SER A C 1
ATOM 1236 O O . SER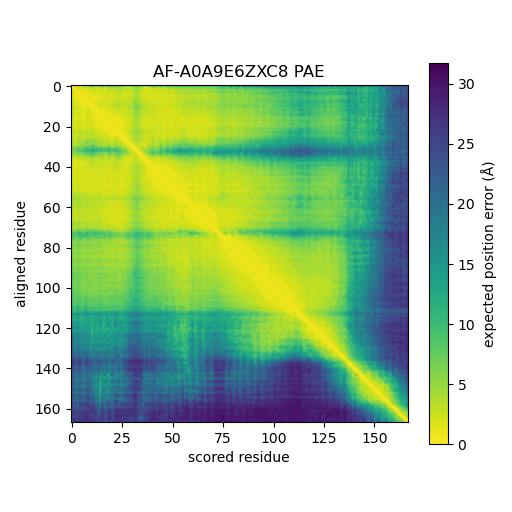 A 1 149 ? 3.760 -24.129 -2.504 1.00 50.59 149 SER A O 1
ATOM 1238 N N . LYS A 1 150 ? 1.950 -23.017 -3.196 1.00 48.66 150 LYS A N 1
ATOM 1239 C CA . LYS A 1 150 ? 1.516 -24.063 -4.150 1.00 48.66 150 LYS A CA 1
ATOM 1240 C C . LYS A 1 150 ? 2.524 -24.352 -5.262 1.00 48.66 150 LYS A C 1
ATOM 1242 O O . LYS A 1 150 ? 2.643 -25.490 -5.710 1.00 48.66 150 LYS A O 1
ATOM 1247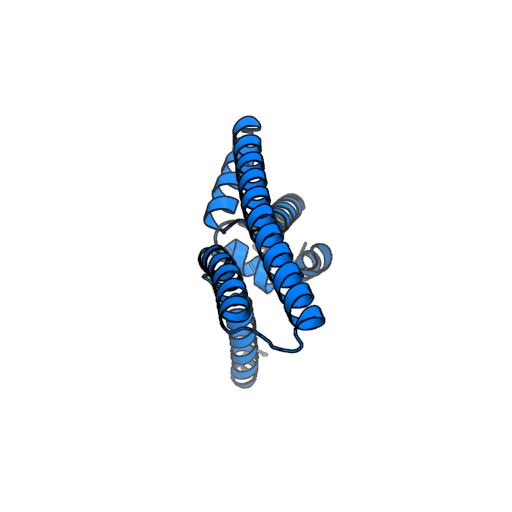 N N . PHE A 1 151 ? 3.243 -23.339 -5.733 1.00 45.44 151 PHE A N 1
ATOM 1248 C CA . PHE A 1 151 ? 4.298 -23.534 -6.728 1.00 45.44 151 PHE A CA 1
ATOM 1249 C C . PHE A 1 151 ? 5.520 -24.223 -6.118 1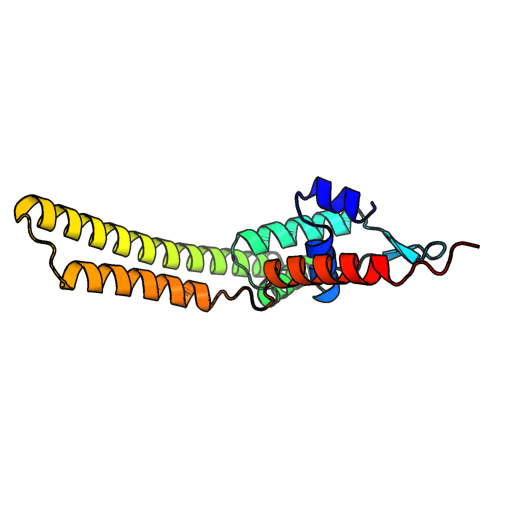.00 45.44 151 PHE A C 1
ATOM 1251 O O . PHE A 1 151 ? 6.126 -25.057 -6.780 1.00 45.44 151 PHE A O 1
ATOM 1258 N N . ASP A 1 152 ? 5.864 -23.915 -4.865 1.00 47.78 152 ASP A N 1
ATOM 1259 C CA . ASP A 1 152 ? 6.963 -24.577 -4.158 1.00 47.78 152 ASP A CA 1
ATOM 1260 C C . ASP A 1 152 ? 6.637 -26.064 -3.904 1.00 47.78 152 ASP A C 1
ATOM 1262 O O . ASP A 1 152 ? 7.494 -26.926 -4.110 1.00 47.78 152 ASP A O 1
ATOM 1266 N N . GLU A 1 153 ? 5.376 -26.393 -3.592 1.00 49.25 153 GLU A N 1
ATOM 1267 C CA . GLU A 1 153 ? 4.875 -27.776 -3.513 1.00 49.25 153 GLU A CA 1
ATOM 1268 C C . GLU A 1 153 ? 4.907 -28.498 -4.871 1.00 49.25 153 GLU A C 1
ATOM 1270 O O . GLU A 1 153 ? 5.353 -29.645 -4.957 1.00 49.25 153 GLU A O 1
ATOM 1275 N N . GLN A 1 154 ? 4.489 -27.835 -5.955 1.00 43.94 154 GLN A N 1
ATOM 1276 C CA . GLN A 1 154 ? 4.533 -28.406 -7.306 1.00 43.94 154 GLN A CA 1
ATOM 1277 C C . GLN A 1 154 ? 5.964 -28.590 -7.814 1.00 43.94 154 GLN A C 1
ATOM 1279 O O . GLN A 1 154 ? 6.255 -29.605 -8.435 1.00 43.94 154 GLN A O 1
ATOM 1284 N N . VAL A 1 155 ? 6.885 -27.670 -7.530 1.00 44.97 155 VAL A N 1
ATOM 1285 C CA . VAL A 1 155 ? 8.303 -27.811 -7.891 1.00 44.97 155 VAL A CA 1
ATOM 1286 C C . VAL A 1 155 ? 8.971 -28.909 -7.061 1.00 44.97 155 VAL A C 1
ATOM 1288 O O . VAL A 1 155 ? 9.767 -29.663 -7.614 1.00 44.97 155 VAL A O 1
ATOM 1291 N N . ALA A 1 156 ? 8.609 -29.081 -5.785 1.00 47.25 156 ALA A N 1
ATOM 1292 C CA . ALA A 1 156 ? 9.074 -30.203 -4.967 1.00 47.25 156 ALA A CA 1
ATOM 1293 C C . ALA A 1 156 ? 8.545 -31.561 -5.473 1.00 47.25 156 ALA A C 1
ATOM 1295 O O . ALA A 1 156 ? 9.289 -32.542 -5.503 1.00 47.25 156 ALA A O 1
ATOM 1296 N N . GLN A 1 157 ? 7.292 -31.622 -5.938 1.00 43.03 157 GLN A N 1
ATOM 1297 C CA . GLN A 1 157 ? 6.716 -32.826 -6.552 1.00 43.03 157 GLN A CA 1
ATOM 1298 C C . GLN A 1 157 ? 7.289 -33.112 -7.950 1.00 43.03 157 GLN A C 1
ATOM 1300 O O . GLN A 1 157 ? 7.589 -34.261 -8.268 1.00 43.03 157 GLN A O 1
ATOM 1305 N N . VAL A 1 158 ? 7.507 -32.079 -8.769 1.00 41.72 158 VAL A N 1
ATOM 1306 C CA . VAL A 1 158 ? 8.066 -32.199 -10.125 1.00 41.72 158 VAL A CA 1
ATOM 1307 C C . VAL A 1 158 ? 9.569 -32.511 -10.087 1.00 41.72 158 VAL A C 1
ATOM 1309 O O . VAL A 1 158 ? 10.039 -33.302 -10.904 1.00 41.72 158 VAL A O 1
ATOM 1312 N N . SER A 1 159 ? 10.299 -32.010 -9.083 1.00 37.66 159 SER A N 1
ATOM 1313 C CA . SER A 1 159 ? 11.693 -32.373 -8.768 1.00 37.66 159 SER A CA 1
ATOM 1314 C C . SER A 1 159 ? 11.871 -33.872 -8.500 1.00 37.66 159 SER A C 1
ATOM 1316 O O . SER A 1 159 ? 12.940 -34.413 -8.760 1.00 37.66 159 SER A O 1
ATOM 1318 N N . ASN A 1 160 ? 10.828 -34.568 -8.038 1.00 38.03 160 ASN A N 1
ATOM 1319 C CA . ASN A 1 160 ? 10.842 -36.026 -7.882 1.00 38.03 160 ASN A CA 1
ATOM 1320 C C . ASN A 1 160 ? 10.476 -36.795 -9.170 1.00 38.03 160 ASN A C 1
ATOM 1322 O O . ASN A 1 160 ? 10.507 -38.023 -9.171 1.00 38.03 160 ASN A O 1
ATOM 1326 N N . SER A 1 161 ? 10.134 -36.100 -10.264 1.00 40.03 161 SER A N 1
ATOM 1327 C CA . SER A 1 161 ? 9.702 -36.702 -11.542 1.00 40.03 161 SER A CA 1
ATOM 1328 C C . SER A 1 161 ? 10.536 -36.301 -12.769 1.00 40.03 161 SER A C 1
ATOM 1330 O O . SER A 1 161 ? 10.349 -36.870 -13.840 1.00 40.03 161 SER A O 1
ATOM 1332 N N . LEU A 1 162 ? 11.486 -35.370 -12.631 1.00 34.34 162 LEU A N 1
ATOM 1333 C CA . LEU A 1 162 ? 12.386 -34.925 -13.706 1.00 34.34 162 LEU A CA 1
ATOM 1334 C C . LEU A 1 162 ? 13.859 -35.203 -13.366 1.00 34.34 162 LEU A C 1
ATOM 1336 O O . LEU A 1 162 ? 14.727 -34.347 -13.500 1.00 34.34 162 LEU A O 1
ATOM 1340 N N . ALA A 1 163 ? 14.147 -36.444 -12.966 1.00 38.62 163 ALA A N 1
ATOM 1341 C CA . ALA A 1 163 ? 15.495 -37.016 -12.993 1.00 38.62 163 ALA A CA 1
ATOM 1342 C C . ALA A 1 163 ? 15.832 -37.535 -14.405 1.00 38.62 163 ALA A C 1
ATOM 1344 O O . ALA A 1 163 ? 16.171 -38.699 -14.596 1.00 38.62 163 ALA A O 1
ATOM 1345 N N . ILE A 1 164 ? 15.670 -36.683 -15.416 1.00 38.44 164 ILE A N 1
ATOM 1346 C CA . ILE A 1 164 ? 16.083 -36.958 -16.793 1.00 38.44 164 ILE A CA 1
ATOM 1347 C C . ILE A 1 164 ? 16.785 -35.685 -17.258 1.00 38.44 164 ILE A C 1
ATOM 1349 O O . ILE A 1 164 ? 16.271 -34.600 -17.010 1.00 38.44 164 ILE A O 1
ATOM 1353 N N . TYR A 1 165 ? 17.946 -35.831 -17.889 1.00 34.91 165 TYR A N 1
ATOM 1354 C CA . TYR A 1 165 ? 18.942 -34.795 -18.207 1.00 34.91 165 TYR A CA 1
ATOM 1355 C C . TYR A 1 165 ? 19.965 -34.513 -17.097 1.00 34.91 165 TYR A C 1
ATOM 1357 O O . TYR A 1 165 ? 20.183 -33.378 -16.684 1.00 34.91 165 TYR A O 1
ATOM 1365 N N . TYR A 1 166 ? 20.660 -35.573 -16.688 1.00 33.94 166 TYR A N 1
ATOM 1366 C CA . TYR A 1 166 ? 22.121 -35.543 -16.707 1.00 33.94 166 TYR A CA 1
ATOM 1367 C C . TYR A 1 166 ? 22.597 -36.747 -17.519 1.00 33.94 166 TYR A C 1
ATOM 1369 O O . TYR A 1 166 ? 22.451 -37.873 -17.059 1.00 33.94 166 TYR A O 1
ATOM 1377 N N . ASP A 1 167 ? 23.097 -36.472 -18.719 1.00 37.03 167 ASP A N 1
ATOM 1378 C CA . ASP A 1 167 ? 24.175 -37.197 -19.397 1.00 37.03 167 ASP A CA 1
ATOM 1379 C C . ASP A 1 167 ? 24.966 -36.159 -20.207 1.00 37.03 167 ASP A C 1
ATOM 1381 O O . ASP A 1 167 ? 24.313 -35.349 -20.912 1.00 37.03 167 ASP A O 1
#